Protein AF-A0A6G3WI70-F1 (afdb_monomer_lite)

Structure (mmCIF, N/CA/C/O backbone):
data_AF-A0A6G3WI70-F1
#
_entry.id   AF-A0A6G3WI70-F1
#
loop_
_atom_site.group_PDB
_atom_site.id
_atom_site.type_symbol
_atom_site.label_atom_id
_atom_site.label_alt_id
_atom_site.label_comp_id
_atom_site.label_asym_id
_atom_site.label_entity_id
_atom_site.label_seq_id
_atom_site.pdbx_PDB_ins_code
_atom_site.Cartn_x
_atom_site.Cartn_y
_atom_site.Cartn_z
_atom_site.occupancy
_atom_site.B_iso_or_equiv
_atom_site.auth_seq_id
_atom_site.auth_comp_id
_atom_site.auth_asym_id
_atom_site.auth_atom_id
_atom_site.pdbx_PDB_model_num
ATOM 1 N N . ALA A 1 1 ? -18.984 -10.627 25.747 1.00 85.00 1 ALA A N 1
ATOM 2 C CA . ALA A 1 1 ? -19.209 -9.410 24.939 1.00 85.00 1 ALA A CA 1
ATOM 3 C C . ALA A 1 1 ? -19.122 -9.787 23.462 1.00 85.00 1 ALA A C 1
ATOM 5 O O . ALA A 1 1 ? -18.549 -10.834 23.178 1.00 85.00 1 ALA A O 1
ATOM 6 N N . ALA A 1 2 ? -19.722 -9.010 22.555 1.00 95.12 2 ALA A N 1
ATOM 7 C CA . ALA A 1 2 ? -19.535 -9.210 21.113 1.00 95.12 2 ALA A CA 1
ATOM 8 C C . ALA A 1 2 ? -18.131 -8.742 20.692 1.00 95.12 2 ALA A C 1
ATOM 10 O O . ALA A 1 2 ? -17.606 -7.828 21.321 1.00 95.12 2 ALA A O 1
ATOM 11 N N . GLN A 1 3 ? -17.555 -9.365 19.659 1.00 97.75 3 GLN A N 1
ATOM 12 C CA . GLN A 1 3 ? -16.267 -8.957 19.089 1.00 97.75 3 GLN A CA 1
ATOM 13 C C . GLN A 1 3 ? -16.460 -7.933 17.966 1.00 97.75 3 GLN A C 1
ATOM 15 O O . GLN A 1 3 ? -17.408 -8.047 17.183 1.00 97.75 3 GLN A O 1
ATOM 20 N N . THR A 1 4 ? -15.546 -6.973 17.860 1.00 96.94 4 THR A N 1
ATOM 21 C CA . THR A 1 4 ? -15.495 -5.967 16.795 1.00 96.94 4 THR A CA 1
ATOM 22 C C . THR A 1 4 ? -14.224 -6.114 15.961 1.00 96.94 4 THR A C 1
ATOM 24 O O . THR A 1 4 ? -13.158 -6.505 16.440 1.00 96.94 4 THR A O 1
ATOM 27 N N . SER A 1 5 ? -14.346 -5.834 14.664 1.00 97.94 5 SER A N 1
ATOM 28 C CA . SER A 1 5 ? -13.269 -6.022 13.697 1.00 97.94 5 SER A CA 1
ATOM 29 C C . SER A 1 5 ? -13.390 -5.035 12.541 1.00 97.94 5 SER A C 1
ATOM 31 O O . SER A 1 5 ? -14.438 -4.432 12.309 1.00 97.94 5 SER A O 1
ATOM 33 N N . VAL A 1 6 ? -12.300 -4.931 11.794 1.00 98.31 6 VAL A N 1
ATOM 34 C CA . VAL A 1 6 ? -12.185 -4.278 10.496 1.00 98.31 6 VAL A CA 1
ATOM 35 C C . VAL A 1 6 ? -11.503 -5.253 9.545 1.00 98.31 6 VAL A C 1
ATOM 37 O O . VAL A 1 6 ? -10.603 -5.986 9.952 1.00 98.31 6 VAL A O 1
ATOM 40 N N . THR A 1 7 ? -11.939 -5.295 8.289 1.00 98.50 7 THR A N 1
ATOM 41 C CA . THR A 1 7 ? -11.342 -6.165 7.270 1.00 98.50 7 THR A CA 1
ATOM 42 C C . THR A 1 7 ? -10.687 -5.318 6.194 1.00 98.50 7 THR A C 1
ATOM 44 O O . THR A 1 7 ? -11.347 -4.462 5.610 1.00 98.50 7 THR A O 1
ATOM 47 N N . LEU A 1 8 ? -9.402 -5.560 5.937 1.00 98.62 8 LEU A N 1
ATOM 48 C CA . LEU A 1 8 ? -8.608 -4.815 4.960 1.00 98.62 8 LEU A CA 1
ATOM 49 C C . LEU A 1 8 ? -8.119 -5.747 3.847 1.00 98.62 8 LEU A C 1
ATOM 51 O O . LEU A 1 8 ? -7.695 -6.875 4.107 1.00 98.62 8 LEU A O 1
ATOM 55 N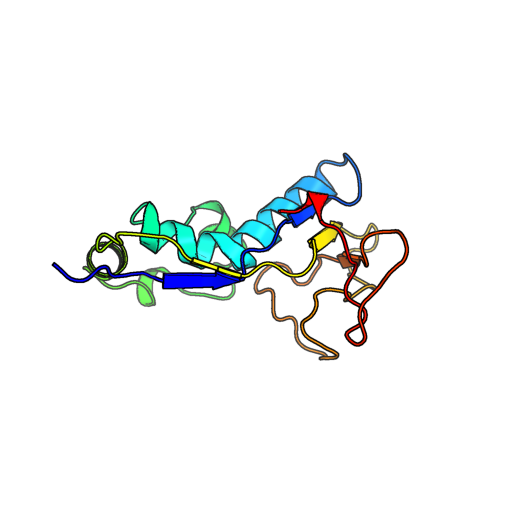 N . ASN A 1 9 ? -8.153 -5.268 2.606 1.00 97.25 9 ASN A N 1
ATOM 56 C CA . ASN A 1 9 ? -7.501 -5.904 1.463 1.00 97.25 9 ASN A CA 1
ATOM 57 C C . ASN A 1 9 ? -6.003 -5.583 1.469 1.00 97.25 9 ASN A C 1
ATOM 59 O O . ASN A 1 9 ? -5.547 -4.681 0.772 1.00 97.25 9 ASN A O 1
ATOM 63 N N . LEU A 1 10 ? -5.246 -6.296 2.305 1.00 97.69 10 LEU A N 1
ATOM 64 C CA . LEU A 1 10 ? -3.816 -6.051 2.460 1.00 97.69 10 LEU A CA 1
ATOM 65 C C . LEU A 1 10 ? -3.037 -6.572 1.249 1.00 97.69 10 LEU A C 1
ATOM 67 O O . LEU A 1 10 ? -3.134 -7.739 0.865 1.00 97.69 10 LEU A O 1
ATOM 71 N N . HIS A 1 11 ? -2.224 -5.691 0.678 1.00 96.94 11 HIS A N 1
ATOM 72 C CA . HIS A 1 11 ? -1.346 -5.982 -0.442 1.00 96.94 11 HIS A CA 1
ATOM 73 C C . HIS A 1 11 ? -0.063 -6.630 0.066 1.00 96.94 11 HIS A C 1
ATOM 75 O O . HIS A 1 11 ? 0.656 -6.056 0.885 1.00 96.94 11 HIS A O 1
ATOM 81 N N . GLN A 1 12 ? 0.271 -7.803 -0.468 1.00 96.38 12 GLN A N 1
ATOM 82 C CA . GLN A 1 12 ? 1.579 -8.410 -0.255 1.00 96.38 12 GLN A CA 1
ATOM 83 C C . GLN A 1 12 ? 2.547 -7.859 -1.309 1.00 96.38 12 GLN A C 1
ATOM 85 O O . GLN A 1 12 ? 2.688 -8.419 -2.397 1.00 96.38 12 GLN A O 1
ATOM 90 N N . VAL A 1 13 ? 3.144 -6.705 -1.003 1.00 97.38 13 VAL A N 1
ATOM 91 C CA . VAL A 1 13 ? 3.983 -5.943 -1.939 1.00 97.38 13 VAL A CA 1
ATOM 92 C C . VAL A 1 13 ? 5.398 -6.523 -1.989 1.00 97.38 13 VAL A C 1
ATOM 94 O O . VAL A 1 13 ? 6.033 -6.715 -0.951 1.00 97.38 13 VAL A O 1
ATOM 97 N N . ARG A 1 14 ? 5.909 -6.799 -3.193 1.00 96.31 14 ARG A N 1
ATOM 98 C CA . ARG A 1 14 ? 7.289 -7.247 -3.433 1.00 96.31 14 ARG A CA 1
ATOM 99 C C . ARG A 1 14 ? 7.954 -6.368 -4.498 1.00 96.31 14 ARG A C 1
ATOM 101 O O . ARG A 1 14 ? 7.315 -6.074 -5.513 1.00 96.31 14 ARG A O 1
ATOM 108 N N . PRO A 1 15 ? 9.227 -5.989 -4.315 1.00 96.94 15 PRO A N 1
ATOM 109 C CA . PRO A 1 15 ? 9.993 -5.368 -5.386 1.00 96.94 15 PRO A CA 1
ATOM 110 C C . PRO A 1 15 ? 10.263 -6.394 -6.499 1.00 96.94 15 PRO A C 1
ATOM 112 O O . PRO A 1 15 ? 10.417 -7.588 -6.227 1.00 96.94 15 PRO A O 1
ATOM 115 N N . LEU A 1 16 ? 10.312 -5.939 -7.752 1.00 95.00 16 LEU A N 1
ATOM 116 C CA . LEU A 1 16 ? 10.616 -6.787 -8.908 1.00 95.00 16 LEU A CA 1
ATOM 117 C C . LEU A 1 16 ? 12.062 -7.298 -8.859 1.00 95.00 16 LEU A C 1
ATOM 119 O O . LEU A 1 16 ? 12.327 -8.457 -9.174 1.00 95.00 16 LEU A O 1
ATOM 123 N N . THR A 1 17 ? 12.995 -6.435 -8.456 1.00 95.00 17 THR A N 1
ATOM 124 C CA . THR A 1 17 ? 14.422 -6.749 -8.322 1.00 95.00 17 THR A CA 1
ATOM 125 C C . THR A 1 17 ? 14.946 -6.405 -6.925 1.00 95.00 17 THR A C 1
ATOM 127 O O . THR A 1 17 ? 14.235 -5.861 -6.087 1.00 95.00 17 THR A O 1
ATOM 130 N N . GLY A 1 18 ? 16.221 -6.705 -6.659 1.00 95.56 18 GLY A N 1
ATOM 131 C CA . GLY A 1 18 ? 16.902 -6.308 -5.420 1.00 95.56 18 GLY A CA 1
ATOM 132 C C . GLY A 1 18 ? 17.439 -4.870 -5.409 1.00 95.56 18 GLY A C 1
ATOM 133 O O . GLY A 1 18 ? 18.270 -4.557 -4.561 1.00 95.56 18 GLY A O 1
ATOM 134 N N . SER A 1 19 ? 17.057 -4.022 -6.369 1.00 97.50 19 SER A N 1
ATOM 135 C CA . SER A 1 19 ? 17.551 -2.642 -6.447 1.00 97.50 19 SER A CA 1
ATOM 136 C C . SER A 1 19 ? 16.911 -1.733 -5.391 1.00 97.50 19 SER A C 1
ATOM 138 O O . SER A 1 19 ? 15.763 -1.928 -4.994 1.00 97.50 19 SER A O 1
ATOM 140 N N . GLU A 1 20 ? 17.632 -0.688 -4.972 1.00 97.81 20 GLU A N 1
ATOM 141 C CA . GLU A 1 20 ? 17.095 0.320 -4.043 1.00 97.81 20 GLU A CA 1
ATOM 142 C C . GLU A 1 20 ? 15.879 1.054 -4.627 1.00 97.81 20 GLU A C 1
ATOM 144 O O . GLU A 1 20 ? 14.947 1.389 -3.901 1.00 97.81 20 GLU A O 1
ATOM 149 N N . ALA A 1 21 ? 15.855 1.253 -5.948 1.00 96.50 21 ALA A N 1
ATOM 150 C CA . ALA A 1 21 ? 14.750 1.914 -6.633 1.00 96.50 21 ALA A CA 1
ATOM 151 C C . ALA A 1 21 ? 13.453 1.085 -6.586 1.00 96.50 21 ALA A C 1
ATOM 153 O O . ALA A 1 21 ? 12.373 1.641 -6.388 1.00 96.50 21 ALA A O 1
ATOM 154 N N . ASP A 1 22 ? 13.538 -0.241 -6.724 1.00 97.06 22 ASP A N 1
ATOM 155 C CA . ASP A 1 22 ? 12.366 -1.113 -6.584 1.00 97.06 22 ASP A CA 1
ATOM 156 C C . ASP A 1 22 ? 11.949 -1.271 -5.119 1.00 97.06 22 ASP A C 1
ATOM 158 O O . ASP A 1 22 ? 10.758 -1.386 -4.821 1.00 97.06 22 ASP A O 1
ATOM 162 N N . ALA A 1 23 ? 12.911 -1.237 -4.192 1.00 98.44 23 ALA A N 1
ATOM 163 C CA . ALA A 1 23 ? 12.621 -1.229 -2.764 1.00 98.44 23 ALA A CA 1
ATOM 164 C C . ALA A 1 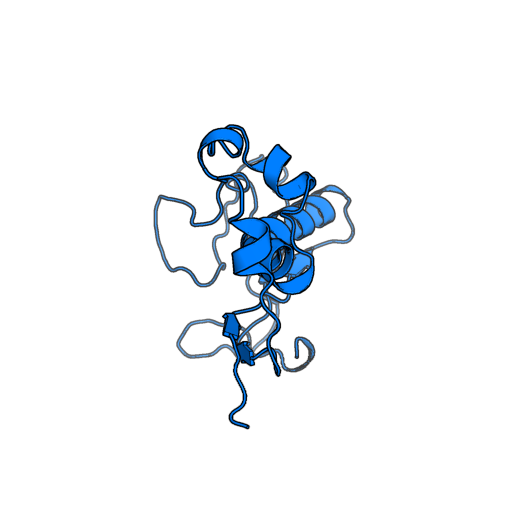23 ? 11.845 0.035 -2.345 1.00 98.44 23 ALA A C 1
ATOM 166 O O . ALA A 1 23 ? 10.884 -0.074 -1.580 1.00 98.44 23 ALA A O 1
ATOM 167 N N . ASP A 1 24 ? 12.195 1.214 -2.876 1.00 98.38 24 ASP A N 1
ATOM 168 C CA . ASP A 1 24 ? 11.426 2.443 -2.634 1.00 98.38 24 ASP A CA 1
ATOM 169 C C . ASP A 1 24 ? 10.023 2.373 -3.257 1.00 98.38 24 ASP A C 1
ATOM 171 O O . ASP A 1 24 ? 9.045 2.720 -2.594 1.00 98.38 24 ASP A O 1
ATOM 175 N N . ALA A 1 25 ? 9.889 1.832 -4.475 1.00 97.44 25 ALA A N 1
ATOM 176 C CA . ALA A 1 25 ? 8.580 1.587 -5.084 1.00 97.44 25 ALA A CA 1
ATOM 177 C C . ALA A 1 25 ? 7.698 0.693 -4.195 1.00 97.44 25 ALA A C 1
ATOM 179 O O . ALA A 1 25 ? 6.542 1.024 -3.925 1.00 97.44 25 ALA A O 1
ATOM 180 N N . ALA A 1 26 ? 8.251 -0.406 -3.672 1.00 98.25 26 ALA A N 1
ATOM 181 C CA . ALA A 1 26 ? 7.541 -1.287 -2.749 1.00 98.25 26 ALA A CA 1
ATOM 182 C C . ALA A 1 26 ? 7.133 -0.564 -1.457 1.00 98.25 26 ALA A C 1
ATOM 184 O O . ALA A 1 26 ? 5.986 -0.690 -1.022 1.00 98.25 26 ALA A O 1
ATOM 185 N N . ARG A 1 27 ? 8.030 0.243 -0.876 1.00 98.62 27 ARG A N 1
ATOM 186 C CA . ARG A 1 27 ? 7.748 1.050 0.322 1.00 98.62 27 ARG A CA 1
ATOM 187 C C . ARG A 1 27 ? 6.590 2.027 0.094 1.00 98.62 27 ARG A C 1
ATOM 189 O O . ARG A 1 27 ? 5.717 2.122 0.961 1.00 98.62 27 ARG A O 1
ATOM 196 N N . ARG A 1 28 ? 6.577 2.729 -1.045 1.00 98.44 28 ARG A N 1
ATOM 197 C CA . ARG A 1 28 ? 5.535 3.698 -1.437 1.00 98.44 28 ARG A CA 1
ATOM 198 C C . ARG A 1 28 ? 4.169 3.039 -1.619 1.00 98.44 28 ARG A C 1
ATOM 200 O O . ARG A 1 28 ? 3.178 3.507 -1.060 1.00 98.44 28 ARG A O 1
ATOM 207 N N . ILE A 1 29 ? 4.121 1.920 -2.343 1.00 98.25 29 ILE A N 1
ATOM 208 C CA . ILE A 1 29 ? 2.867 1.187 -2.570 1.00 98.25 29 ILE A CA 1
ATOM 209 C C . ILE A 1 29 ? 2.348 0.555 -1.280 1.00 98.25 29 ILE A C 1
ATOM 211 O O . ILE A 1 29 ? 1.151 0.620 -1.016 1.00 98.25 29 ILE A O 1
ATOM 215 N N . ASP A 1 30 ? 3.220 0.034 -0.418 1.00 98.75 30 ASP A N 1
ATOM 216 C CA . ASP A 1 30 ? 2.813 -0.415 0.916 1.00 98.75 30 ASP A CA 1
ATOM 217 C C . ASP A 1 30 ? 2.296 0.750 1.788 1.00 98.75 30 ASP A C 1
ATOM 219 O O . ASP A 1 30 ? 1.317 0.594 2.524 1.00 98.75 30 ASP A O 1
ATOM 223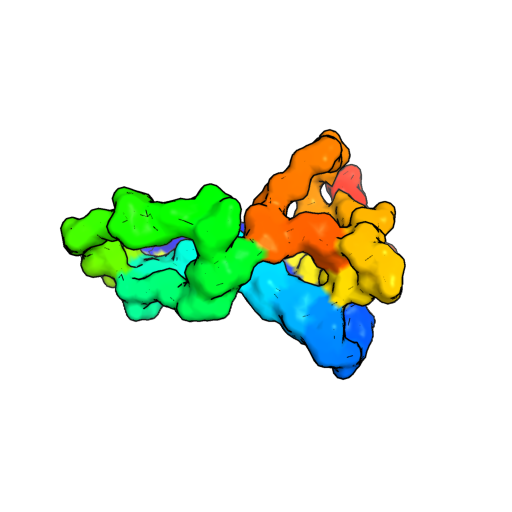 N N . ALA A 1 31 ? 2.892 1.944 1.670 1.00 98.69 31 ALA A N 1
ATOM 224 C CA . ALA A 1 31 ? 2.440 3.136 2.386 1.00 98.69 31 ALA A CA 1
ATOM 225 C C . ALA A 1 31 ? 0.981 3.478 2.049 1.00 98.69 31 ALA A C 1
ATOM 227 O O . ALA A 1 31 ? 0.145 3.576 2.948 1.00 98.69 31 ALA A O 1
ATOM 228 N N . VAL A 1 32 ? 0.680 3.628 0.758 1.00 97.69 32 VAL A N 1
ATOM 229 C CA . VAL A 1 32 ? -0.635 4.066 0.260 1.00 97.69 32 VAL A CA 1
ATOM 230 C C . VAL A 1 32 ? -1.652 2.921 0.224 1.00 97.69 32 VAL A C 1
ATOM 232 O O . VAL A 1 32 ? -2.835 3.151 0.444 1.00 97.69 32 VAL A O 1
ATOM 235 N N . GLY A 1 33 ? -1.217 1.684 -0.020 1.00 97.50 33 GLY A N 1
ATOM 236 C CA . GLY A 1 33 ? -2.098 0.520 -0.140 1.00 97.50 33 GLY A CA 1
ATOM 237 C C . GLY A 1 33 ? -2.455 -0.147 1.187 1.00 97.50 33 GLY A C 1
ATOM 238 O O . GLY A 1 33 ? -3.524 -0.745 1.292 1.00 97.50 33 GLY A O 1
ATOM 239 N N . ASN A 1 34 ? -1.586 -0.047 2.200 1.00 98.62 34 ASN A N 1
ATOM 240 C CA . ASN A 1 34 ? -1.756 -0.750 3.476 1.00 98.62 34 ASN A CA 1
ATOM 241 C C . ASN A 1 34 ? -1.639 0.187 4.682 1.00 98.62 34 ASN A C 1
ATOM 243 O O . ASN A 1 34 ? -2.528 0.236 5.540 1.00 98.62 34 ASN A O 1
ATOM 247 N N . ARG A 1 35 ? -0.514 0.905 4.798 1.00 98.75 35 ARG A N 1
ATOM 248 C CA . ARG A 1 35 ? -0.160 1.628 6.031 1.00 98.75 35 ARG A CA 1
ATOM 249 C C . ARG A 1 35 ? -0.932 2.922 6.238 1.00 98.75 35 ARG A C 1
ATOM 251 O O . ARG A 1 35 ? -1.032 3.361 7.383 1.00 98.75 35 ARG A O 1
ATOM 258 N N . VAL A 1 36 ? -1.543 3.474 5.194 1.00 98.56 36 VAL A N 1
ATOM 259 C CA . VAL A 1 36 ? -2.527 4.557 5.321 1.00 98.56 36 VAL A CA 1
ATOM 260 C C . VAL A 1 36 ? -3.709 4.139 6.204 1.00 98.56 36 VAL A C 1
ATOM 262 O O . VAL A 1 36 ? -4.240 4.966 6.932 1.00 98.56 36 VAL A O 1
ATOM 265 N N . PHE A 1 37 ? -4.067 2.850 6.223 1.00 98.75 37 PHE A N 1
ATOM 266 C CA . PHE A 1 37 ? -5.107 2.311 7.102 1.00 98.75 37 PHE A CA 1
ATOM 267 C C . PHE A 1 37 ? -4.514 1.797 8.416 1.00 98.75 37 PHE A C 1
ATOM 269 O O . PHE A 1 37 ? -4.891 2.231 9.503 1.00 98.75 37 PHE A O 1
ATOM 276 N N . THR A 1 38 ? -3.539 0.887 8.340 1.00 98.69 38 THR A N 1
ATOM 277 C CA . THR A 1 38 ? -3.028 0.206 9.542 1.00 98.69 38 THR A CA 1
ATOM 278 C C . THR A 1 38 ? -2.237 1.123 10.473 1.00 98.69 38 THR A C 1
ATOM 280 O O . THR A 1 38 ? -2.221 0.886 11.678 1.00 98.69 38 THR A O 1
ATOM 283 N N . GLY A 1 39 ? -1.611 2.183 9.953 1.00 98.75 39 GLY A N 1
ATOM 284 C CA . GLY A 1 39 ? -0.923 3.199 10.748 1.00 98.75 39 GLY A CA 1
ATOM 285 C C . GLY A 1 39 ? -1.846 3.851 11.780 1.00 98.75 39 GLY A C 1
ATOM 286 O O . GLY A 1 39 ? -1.656 3.629 12.979 1.00 98.75 39 GLY A O 1
ATOM 287 N N . PRO A 1 40 ? -2.867 4.618 11.362 1.00 98.62 40 PRO A N 1
ATOM 288 C CA . PRO A 1 40 ? -3.769 5.265 12.307 1.00 98.62 40 PRO A CA 1
ATOM 289 C C . PRO A 1 40 ? -4.564 4.253 13.144 1.00 98.62 40 PRO A C 1
ATOM 291 O O . PRO A 1 40 ? -4.716 4.461 14.342 1.00 98.62 40 PRO A O 1
ATOM 294 N N . MET A 1 41 ? -4.999 3.128 12.567 1.00 98.62 41 MET A N 1
ATOM 295 C CA . MET A 1 41 ? -5.844 2.158 13.280 1.00 98.62 41 MET A CA 1
ATOM 296 C C . MET A 1 41 ? -5.098 1.357 14.352 1.00 98.62 41 MET A C 1
ATOM 298 O O . MET A 1 41 ? -5.650 1.096 15.414 1.00 98.62 41 MET A O 1
ATOM 302 N N . LEU A 1 42 ? -3.857 0.935 14.084 1.00 98.00 42 LEU A N 1
ATOM 303 C CA . LEU A 1 42 ? -3.124 0.016 14.969 1.00 98.00 42 LEU A CA 1
ATOM 304 C C . LEU A 1 42 ? -1.984 0.696 15.733 1.00 98.00 42 LEU A C 1
ATOM 306 O O . LEU A 1 42 ? -1.483 0.140 16.708 1.00 98.00 42 LEU A O 1
ATOM 310 N N . LYS A 1 43 ? -1.540 1.874 15.280 1.00 97.88 43 LYS A N 1
ATOM 311 C CA . LYS A 1 43 ? -0.431 2.632 15.884 1.00 97.88 43 LYS A CA 1
ATOM 312 C C . LYS A 1 43 ? -0.824 4.051 16.296 1.00 97.88 43 LYS A C 1
ATOM 314 O O . LYS A 1 43 ? -0.003 4.738 16.895 1.00 97.88 43 LYS A O 1
ATOM 319 N N . GLY A 1 44 ? -2.038 4.503 15.972 1.00 98.25 44 GLY A N 1
ATOM 320 C CA . GLY A 1 44 ? -2.515 5.847 16.307 1.00 98.25 44 GLY A CA 1
ATOM 321 C C . GLY A 1 44 ? -1.824 6.979 15.548 1.00 98.25 44 GLY A C 1
ATOM 322 O O . GLY A 1 44 ? -1.898 8.123 15.983 1.00 98.25 44 GLY A O 1
ATOM 323 N N . ALA A 1 45 ? -1.137 6.691 14.437 1.00 98.31 45 ALA A N 1
ATOM 324 C CA . ALA A 1 45 ? -0.472 7.711 13.629 1.00 98.31 45 ALA A CA 1
ATOM 325 C C . ALA A 1 45 ? -0.293 7.283 12.168 1.00 98.31 45 ALA A C 1
ATOM 327 O O . ALA A 1 45 ? -0.020 6.117 11.876 1.00 98.31 45 ALA A O 1
ATOM 328 N N . TYR A 1 46 ? -0.367 8.248 11.249 1.00 98.62 46 TYR A N 1
ATOM 329 C CA . TYR A 1 46 ? 0.064 8.031 9.870 1.00 98.62 46 TYR A CA 1
ATOM 330 C C . TYR A 1 46 ? 1.595 7.886 9.787 1.00 98.62 46 TYR A C 1
ATOM 332 O O . TYR A 1 46 ? 2.320 8.587 10.504 1.00 98.62 46 TYR A O 1
ATOM 340 N N . PRO A 1 47 ? 2.116 7.003 8.916 1.00 98.56 47 PRO A N 1
ATOM 341 C CA . PRO A 1 47 ? 3.550 6.911 8.669 1.00 98.56 47 PRO A CA 1
ATOM 342 C C . PRO A 1 47 ? 4.128 8.218 8.115 1.00 98.56 47 PRO A C 1
ATOM 344 O O . PRO A 1 47 ? 3.556 8.810 7.208 1.00 98.56 47 PRO A O 1
ATOM 347 N N . GLN A 1 48 ? 5.287 8.649 8.615 1.00 98.44 48 GLN A N 1
ATOM 348 C CA . GLN A 1 48 ? 5.910 9.908 8.178 1.00 98.44 48 GLN A CA 1
ATOM 349 C C . GLN A 1 48 ? 6.317 9.891 6.702 1.00 98.44 48 GLN A C 1
ATOM 351 O O . GLN A 1 48 ? 6.199 10.898 6.013 1.00 98.44 48 GLN A O 1
ATOM 356 N N . ASP A 1 49 ? 6.753 8.736 6.206 1.00 98.50 49 ASP A N 1
ATOM 357 C CA . ASP A 1 49 ? 7.123 8.559 4.806 1.00 98.50 49 ASP A CA 1
ATOM 358 C C . ASP A 1 49 ? 5.906 8.667 3.873 1.00 98.50 49 ASP A C 1
ATOM 360 O O . ASP A 1 49 ? 6.003 9.288 2.822 1.00 98.50 49 ASP A O 1
ATOM 364 N N . LEU A 1 50 ? 4.736 8.171 4.297 1.00 98.56 50 LEU A N 1
ATOM 365 C CA . LEU A 1 50 ? 3.471 8.385 3.585 1.00 98.56 50 LEU A CA 1
ATOM 366 C C . LEU A 1 50 ? 3.118 9.875 3.488 1.00 98.56 50 LEU A C 1
ATOM 368 O O . LEU A 1 50 ? 2.723 10.337 2.417 1.00 98.56 50 LEU A O 1
ATOM 372 N N . LEU A 1 51 ? 3.235 10.612 4.600 1.00 98.12 51 LEU A N 1
ATOM 373 C CA . LEU A 1 51 ? 2.924 12.044 4.633 1.00 98.12 51 LEU A CA 1
ATOM 374 C C . LEU A 1 51 ? 3.823 12.807 3.656 1.00 98.12 51 LEU A C 1
ATOM 376 O O . LEU A 1 51 ? 3.311 13.531 2.807 1.00 98.12 51 LEU A O 1
ATOM 380 N N . ALA A 1 52 ? 5.137 12.571 3.721 1.00 98.06 52 ALA A N 1
ATOM 381 C CA . ALA A 1 52 ? 6.114 13.199 2.834 1.00 98.06 52 ALA A CA 1
ATOM 382 C C . ALA A 1 52 ? 5.869 12.851 1.355 1.00 98.06 52 ALA A C 1
ATOM 384 O O . ALA A 1 52 ? 5.885 13.727 0.495 1.00 98.06 52 ALA A O 1
ATOM 385 N N . ASP A 1 53 ? 5.571 11.588 1.043 1.00 98.12 53 ASP A N 1
ATOM 386 C CA . ASP A 1 53 ? 5.354 11.147 -0.340 1.00 98.12 53 ASP A CA 1
ATOM 387 C C . ASP A 1 53 ? 4.075 11.724 -0.976 1.00 98.12 53 ASP A C 1
ATOM 389 O O . ASP A 1 53 ? 3.942 11.744 -2.203 1.00 98.12 53 ASP A O 1
ATOM 393 N N . THR A 1 54 ? 3.134 12.205 -0.159 1.00 97.88 54 THR A N 1
ATOM 394 C CA . THR A 1 54 ? 1.813 12.678 -0.605 1.00 97.88 54 THR A CA 1
ATOM 395 C C . THR A 1 54 ? 1.534 14.149 -0.290 1.00 97.88 54 THR A C 1
ATOM 397 O O . THR A 1 54 ? 0.479 14.652 -0.678 1.00 97.88 54 THR A O 1
ATOM 400 N N . GLU A 1 55 ? 2.468 14.875 0.333 1.00 96.88 55 GLU A N 1
ATOM 401 C CA . GLU A 1 55 ? 2.275 16.269 0.772 1.00 96.88 55 GLU A CA 1
ATOM 402 C C . GLU A 1 55 ? 1.928 17.228 -0.377 1.00 96.88 55 GLU A C 1
ATOM 404 O O . GLU A 1 55 ? 1.184 18.189 -0.196 1.00 96.88 55 GLU A O 1
ATOM 409 N N . ARG A 1 56 ? 2.397 16.930 -1.598 1.00 96.25 56 ARG A N 1
ATOM 410 C CA . ARG A 1 56 ? 2.071 17.713 -2.804 1.00 96.25 56 ARG A CA 1
ATOM 411 C C . ARG A 1 56 ? 0.617 17.551 -3.272 1.00 96.25 56 ARG A C 1
ATOM 413 O O . ARG A 1 56 ? 0.196 18.259 -4.183 1.00 96.25 56 ARG A O 1
ATOM 420 N N . ILE A 1 57 ? -0.104 16.565 -2.736 1.00 95.50 57 ILE A N 1
ATOM 421 C CA . ILE A 1 57 ? -1.468 16.176 -3.135 1.00 95.50 57 ILE A CA 1
ATOM 422 C C . ILE A 1 57 ? -2.452 16.422 -1.987 1.00 95.50 57 ILE A C 1
ATOM 424 O O . ILE A 1 57 ? -3.590 16.821 -2.227 1.00 95.50 57 ILE A O 1
ATOM 428 N N . VAL A 1 58 ? -2.020 16.179 -0.748 1.00 95.44 58 VAL A N 1
ATOM 429 C CA . VAL A 1 58 ? -2.870 16.201 0.443 1.00 95.44 58 VAL A CA 1
ATOM 430 C C . VAL A 1 58 ? -2.322 17.197 1.457 1.00 95.44 58 VAL A C 1
ATOM 432 O O . VAL A 1 58 ? -1.197 17.062 1.935 1.00 95.44 58 VAL A O 1
ATOM 435 N N . ASN A 1 59 ? -3.156 18.158 1.861 1.00 96.69 59 ASN A N 1
ATOM 436 C CA . ASN A 1 59 ? -2.867 18.991 3.022 1.00 96.69 59 ASN A CA 1
ATOM 437 C C . ASN A 1 59 ? -3.235 18.236 4.309 1.00 96.69 59 ASN A C 1
ATOM 439 O O . ASN A 1 59 ? -4.343 18.357 4.833 1.00 96.69 59 ASN A O 1
ATOM 443 N N . TRP A 1 60 ? -2.302 17.426 4.807 1.00 97.06 60 TRP A N 1
ATOM 444 C CA . TRP A 1 60 ? -2.526 16.571 5.975 1.00 97.06 60 TRP A CA 1
ATOM 445 C C . TRP A 1 60 ? -2.846 17.343 7.259 1.00 97.06 60 TRP A C 1
ATOM 447 O O . TRP A 1 60 ? -3.625 16.850 8.072 1.00 97.06 60 TRP A O 1
ATOM 457 N N . GLY A 1 61 ? -2.290 18.547 7.426 1.00 95.69 61 GLY A N 1
ATOM 458 C CA . GLY A 1 61 ? -2.530 19.385 8.605 1.00 95.69 61 GLY A CA 1
ATOM 459 C C . GLY A 1 61 ? -3.947 19.959 8.672 1.00 95.69 61 GLY A C 1
ATOM 460 O O . GLY A 1 61 ? -4.449 20.217 9.759 1.00 95.69 61 GLY A O 1
ATOM 461 N N . GLU A 1 62 ? -4.608 20.130 7.525 1.00 96.56 62 GLU A N 1
ATOM 462 C CA . GLU A 1 62 ? -6.026 20.510 7.465 1.00 96.56 62 GLU A CA 1
ATOM 463 C C . GLU A 1 62 ? -6.958 19.293 7.461 1.00 96.56 62 GLU A C 1
ATOM 465 O O . GLU A 1 62 ? -8.094 19.374 7.937 1.00 96.56 62 GLU A O 1
ATOM 470 N N . LEU A 1 63 ? -6.489 18.168 6.909 1.00 96.81 63 LEU A N 1
ATOM 471 C CA . LEU A 1 63 ? -7.266 16.937 6.815 1.00 96.81 63 LEU A CA 1
ATOM 472 C C . LEU A 1 63 ? -7.446 16.263 8.181 1.00 96.81 63 LEU A C 1
ATOM 474 O O . LEU A 1 63 ? -8.548 15.811 8.485 1.00 96.81 63 LEU A O 1
ATOM 478 N N . ILE A 1 64 ? -6.377 16.175 8.977 1.00 97.50 64 ILE A N 1
ATOM 479 C CA . ILE A 1 64 ? -6.377 15.486 10.272 1.00 97.50 64 ILE A CA 1
ATOM 480 C C . ILE A 1 64 ? -6.741 16.488 11.364 1.00 97.50 64 ILE A C 1
ATOM 482 O O . ILE A 1 64 ? -5.992 17.429 11.622 1.00 97.50 64 ILE A O 1
ATOM 486 N N . ARG A 1 65 ? -7.870 16.266 12.037 1.00 98.12 65 ARG A N 1
ATOM 487 C CA . ARG A 1 65 ? -8.331 17.128 13.128 1.00 98.12 65 ARG A CA 1
ATOM 488 C C . ARG A 1 65 ? -7.915 16.574 14.483 1.00 98.12 65 ARG A C 1
ATOM 490 O O . ARG A 1 65 ? -7.677 15.374 14.653 1.00 98.12 65 ARG A O 1
ATOM 497 N N . ASP A 1 66 ? -7.885 17.460 15.471 1.00 98.06 66 ASP A N 1
ATOM 498 C CA . ASP A 1 66 ? -7.640 17.085 16.859 1.00 98.06 66 ASP A CA 1
ATOM 499 C C . ASP A 1 66 ? -8.640 16.010 17.313 1.00 98.06 66 ASP A C 1
ATOM 501 O O . ASP A 1 66 ? -9.855 16.186 17.237 1.00 98.06 66 ASP A O 1
ATOM 505 N N . GLY A 1 67 ? -8.110 14.885 17.797 1.00 98.12 67 GLY A N 1
ATOM 506 C CA . GLY A 1 67 ? -8.896 13.743 18.274 1.00 98.12 67 GLY A CA 1
ATOM 507 C C . GLY A 1 67 ? -9.169 12.647 17.237 1.00 98.12 67 GLY A C 1
ATOM 508 O O . GLY A 1 67 ? -9.465 11.526 17.652 1.00 98.12 67 GLY A O 1
ATOM 509 N N . ASP A 1 68 ? -8.989 12.896 15.934 1.00 98.69 68 ASP A N 1
ATOM 510 C CA . ASP A 1 68 ? -9.282 11.901 14.886 1.00 98.69 68 ASP A CA 1
ATOM 511 C C . ASP A 1 68 ? -8.449 10.627 15.064 1.00 98.69 68 ASP A C 1
ATOM 513 O O . ASP A 1 68 ? -8.988 9.524 15.120 1.00 98.69 68 ASP A O 1
ATOM 517 N N . LEU A 1 69 ? -7.129 10.766 15.217 1.00 98.62 69 LEU A N 1
ATOM 518 C CA . LEU A 1 69 ? -6.229 9.618 15.369 1.00 98.62 69 LEU A CA 1
ATOM 519 C C . LEU A 1 69 ? -6.514 8.809 16.641 1.00 98.62 69 LEU A C 1
ATOM 521 O O . LEU A 1 69 ? -6.390 7.587 16.624 1.00 98.62 69 LEU A O 1
ATOM 525 N N . ALA A 1 70 ? -6.945 9.466 17.722 1.00 98.38 70 ALA A N 1
ATOM 526 C CA . ALA A 1 70 ? -7.332 8.784 18.955 1.00 98.38 70 ALA A CA 1
ATOM 527 C C . ALA A 1 70 ? -8.639 7.994 18.781 1.00 98.38 70 ALA A C 1
ATOM 529 O O . ALA A 1 70 ? -8.754 6.883 19.294 1.00 98.38 70 ALA A O 1
ATOM 530 N N . ALA A 1 71 ? -9.605 8.543 18.038 1.00 98.50 71 ALA A N 1
ATOM 531 C CA . ALA A 1 71 ? -10.853 7.857 17.720 1.00 98.50 71 ALA A CA 1
ATOM 532 C C . ALA A 1 71 ? -10.636 6.680 16.752 1.00 98.50 71 ALA A C 1
ATOM 534 O O . ALA A 1 71 ? -11.210 5.610 16.951 1.00 98.50 71 ALA A O 1
ATOM 535 N N . ILE A 1 72 ? -9.790 6.854 15.731 1.00 98.50 72 ILE A N 1
ATOM 536 C CA . ILE A 1 72 ? -9.462 5.808 14.748 1.00 98.50 72 ILE A CA 1
ATOM 537 C C . ILE A 1 72 ? -8.707 4.643 15.404 1.00 98.50 72 ILE A C 1
ATOM 539 O O . ILE A 1 72 ? -8.938 3.492 15.041 1.00 98.50 72 ILE A O 1
ATOM 543 N N . ALA A 1 73 ? -7.852 4.920 16.393 1.00 98.38 73 ALA A N 1
ATOM 544 C CA . ALA A 1 73 ? -7.090 3.914 17.134 1.00 98.38 73 ALA A CA 1
ATOM 545 C C . ALA A 1 73 ? -7.906 3.155 18.201 1.00 98.38 73 ALA A C 1
ATOM 547 O O . ALA A 1 73 ? -7.329 2.536 19.100 1.00 98.38 73 ALA A O 1
ATOM 548 N N . ALA A 1 74 ? -9.242 3.216 18.146 1.00 98.06 74 ALA A N 1
ATOM 549 C CA . ALA A 1 74 ? -10.091 2.436 19.035 1.00 98.06 74 ALA A CA 1
ATOM 550 C C . ALA A 1 74 ? -9.753 0.929 18.925 1.00 98.06 74 ALA A C 1
ATOM 552 O O . ALA A 1 74 ? -9.599 0.421 17.811 1.00 98.06 74 ALA A O 1
ATOM 553 N N . PRO A 1 75 ? -9.648 0.190 20.048 1.00 97.19 75 PRO A N 1
ATOM 554 C CA . PRO A 1 75 ? -9.266 -1.219 20.016 1.00 97.19 75 PRO A CA 1
ATOM 555 C C . PRO A 1 75 ? -10.225 -2.084 19.190 1.00 97.19 75 PRO A C 1
ATOM 557 O O . PRO A 1 75 ? -11.445 -1.975 19.322 1.00 97.19 75 PRO A O 1
ATOM 560 N N . ILE A 1 76 ? -9.655 -2.989 18.392 1.00 97.88 76 ILE A N 1
ATOM 561 C CA . ILE A 1 76 ? -10.365 -4.070 17.698 1.00 97.88 76 ILE A CA 1
ATOM 562 C C . ILE A 1 76 ? -9.961 -5.417 18.303 1.00 97.88 76 ILE A C 1
ATOM 564 O O . ILE A 1 76 ? -8.813 -5.590 18.716 1.00 97.88 76 ILE A O 1
ATOM 568 N N . ASP A 1 77 ? -10.878 -6.382 18.331 1.00 98.25 77 ASP A N 1
ATOM 569 C CA . ASP A 1 77 ? -10.594 -7.722 18.862 1.00 98.25 77 ASP A CA 1
ATOM 570 C C . ASP A 1 77 ? -9.811 -8.583 17.862 1.00 98.25 77 ASP A C 1
ATOM 572 O O . ASP A 1 77 ? -9.005 -9.431 18.247 1.00 98.25 77 ASP A O 1
ATOM 576 N N . VAL A 1 78 ? -10.077 -8.385 16.568 1.00 97.75 78 VAL A N 1
ATOM 577 C CA . VAL A 1 78 ? -9.501 -9.152 15.456 1.00 97.75 78 VAL A CA 1
ATOM 578 C C . VAL A 1 78 ? -9.303 -8.235 14.253 1.00 97.75 78 VAL A C 1
ATOM 580 O O . VAL A 1 78 ? -10.158 -7.400 13.955 1.00 97.75 78 VAL A O 1
ATOM 583 N N . LEU A 1 79 ? -8.216 -8.434 13.507 1.00 98.31 79 LEU A N 1
ATOM 584 C CA . LEU A 1 79 ? -8.024 -7.852 12.179 1.00 98.31 79 LEU A CA 1
ATOM 585 C C . LEU A 1 79 ? -8.421 -8.874 11.105 1.00 98.31 79 LEU A C 1
ATOM 587 O O . LEU A 1 79 ? -7.820 -9.942 11.012 1.00 98.31 79 LEU A O 1
ATOM 591 N N . GLY A 1 80 ? -9.419 -8.542 10.290 1.00 98.44 80 GLY A N 1
ATOM 592 C CA . GLY A 1 80 ? -9.767 -9.316 9.103 1.00 98.44 80 GLY A CA 1
ATOM 593 C C . GLY A 1 80 ? -8.809 -9.016 7.950 1.00 98.44 80 GLY A C 1
ATOM 594 O O . GLY A 1 80 ? -8.487 -7.856 7.683 1.00 98.44 80 GLY A O 1
ATOM 595 N N . VAL A 1 81 ? -8.379 -10.057 7.240 1.00 98.31 81 VAL A N 1
ATOM 596 C CA . VAL A 1 81 ? -7.472 -9.942 6.092 1.00 98.31 81 VAL A CA 1
ATOM 597 C C . VAL A 1 81 ? -8.149 -10.513 4.854 1.00 98.31 81 VAL A C 1
ATOM 599 O O . VAL A 1 81 ? -8.484 -11.695 4.812 1.00 98.31 81 VAL A O 1
ATOM 602 N N . ASN A 1 82 ? -8.309 -9.669 3.837 1.00 97.94 82 ASN A N 1
ATOM 603 C CA . ASN A 1 82 ? -8.678 -10.086 2.492 1.00 97.94 82 ASN A CA 1
ATOM 604 C C . ASN A 1 82 ? -7.407 -10.166 1.641 1.00 97.94 82 ASN A C 1
ATOM 606 O O . ASN A 1 82 ? -6.719 -9.162 1.464 1.00 97.94 82 ASN A O 1
ATOM 610 N N . TYR A 1 83 ? -7.114 -11.342 1.092 1.00 96.00 83 TYR A N 1
ATOM 611 C CA . TYR A 1 83 ? -5.965 -11.572 0.219 1.00 96.00 83 TYR A CA 1
ATOM 612 C C . TYR A 1 83 ? -6.384 -12.379 -1.011 1.00 96.00 83 TYR A C 1
ATOM 614 O O . TYR A 1 83 ? -7.175 -13.315 -0.900 1.00 96.00 83 TYR A O 1
ATOM 622 N N . TYR A 1 84 ? -5.836 -12.022 -2.176 1.00 92.56 84 TYR A N 1
ATOM 623 C CA . TYR A 1 84 ? -6.148 -12.681 -3.451 1.00 92.56 84 TYR A CA 1
ATOM 624 C C . TYR A 1 84 ? -4.909 -12.951 -4.311 1.00 92.56 84 TYR A C 1
ATOM 626 O O . TYR A 1 84 ? -4.790 -14.027 -4.889 1.00 92.56 84 TYR A O 1
ATOM 634 N N . THR A 1 85 ? -4.003 -11.978 -4.425 1.00 92.88 85 THR A N 1
ATOM 635 C CA . THR A 1 85 ? -2.814 -12.032 -5.288 1.00 92.88 85 THR A CA 1
ATOM 636 C C . THR A 1 85 ? -1.713 -11.148 -4.701 1.00 92.88 85 THR A C 1
ATOM 638 O O . THR A 1 85 ? -2.028 -10.152 -4.044 1.00 92.88 85 THR A O 1
ATOM 641 N N . PRO A 1 86 ? -0.425 -11.466 -4.918 1.00 93.56 86 PRO A N 1
ATOM 642 C CA . PRO A 1 86 ? 0.666 -10.566 -4.567 1.00 93.56 86 PRO A CA 1
ATOM 643 C C . PRO A 1 86 ? 0.692 -9.343 -5.491 1.00 93.56 86 PRO A C 1
ATOM 645 O O . PRO A 1 86 ? 0.119 -9.355 -6.585 1.00 93.56 86 PRO A O 1
ATOM 648 N N . THR A 1 87 ? 1.420 -8.316 -5.062 1.00 95.31 87 THR A N 1
ATOM 649 C CA . THR A 1 87 ? 1.625 -7.065 -5.801 1.00 95.31 87 THR A CA 1
ATOM 650 C C . THR A 1 87 ? 3.113 -6.920 -6.105 1.00 95.31 87 THR A C 1
ATOM 652 O O . THR A 1 87 ? 3.912 -6.790 -5.182 1.00 95.31 87 THR A O 1
ATOM 655 N N . ILE A 1 88 ? 3.502 -6.975 -7.382 1.00 95.38 88 ILE A N 1
ATOM 656 C CA . ILE A 1 88 ? 4.907 -6.859 -7.802 1.00 95.38 88 ILE A CA 1
ATOM 657 C C . ILE A 1 88 ? 5.130 -5.488 -8.425 1.00 95.38 88 ILE A C 1
ATOM 659 O O . ILE A 1 88 ? 4.410 -5.118 -9.353 1.00 95.38 88 ILE A O 1
ATOM 663 N N . VAL A 1 89 ? 6.122 -4.748 -7.932 1.00 96.25 89 VAL A N 1
ATOM 664 C CA . VAL A 1 89 ? 6.340 -3.351 -8.329 1.00 96.25 89 VAL A CA 1
ATOM 665 C C . VAL A 1 89 ? 7.793 -3.037 -8.646 1.00 96.25 89 VAL A C 1
ATOM 667 O O . VAL A 1 89 ? 8.704 -3.682 -8.131 1.00 96.25 89 VAL A O 1
ATOM 670 N N . SER A 1 90 ? 8.016 -2.034 -9.491 1.00 95.69 90 SER A N 1
ATOM 671 C CA . SER A 1 90 ? 9.356 -1.539 -9.812 1.00 95.69 90 SER A CA 1
ATOM 672 C C . SER A 1 90 ? 9.361 -0.038 -10.084 1.00 95.69 90 SER A C 1
ATOM 674 O O . SER A 1 90 ? 8.319 0.551 -10.386 1.00 95.69 90 SER A O 1
ATOM 676 N N . THR A 1 91 ? 10.551 0.558 -10.076 1.00 94.62 91 THR A N 1
ATOM 677 C CA . THR A 1 91 ? 10.780 1.904 -10.616 1.00 94.62 91 THR A CA 1
ATOM 678 C C . THR A 1 91 ? 11.342 1.790 -12.041 1.00 94.62 91 THR A C 1
ATOM 680 O O . THR A 1 91 ? 12.444 1.274 -12.227 1.00 94.62 91 THR A O 1
ATOM 683 N N . PRO A 1 92 ? 10.617 2.239 -13.080 1.00 86.06 92 PRO A N 1
ATOM 684 C CA . PRO A 1 92 ? 11.090 2.204 -14.465 1.00 86.06 92 PRO A CA 1
ATOM 685 C C . PRO A 1 92 ? 12.316 3.092 -14.688 1.00 86.06 92 PRO A C 1
ATOM 687 O O . PRO A 1 92 ? 12.350 4.235 -14.237 1.00 86.06 92 PRO A O 1
ATOM 690 N N . ALA A 1 93 ? 13.281 2.622 -15.484 1.00 74.56 93 ALA A N 1
ATOM 691 C CA . ALA A 1 93 ? 14.480 3.396 -15.826 1.00 74.56 93 ALA A CA 1
ATOM 692 C C . ALA A 1 93 ? 14.178 4.691 -16.613 1.00 74.56 93 ALA A C 1
ATOM 694 O O . ALA A 1 93 ? 14.947 5.645 -16.549 1.00 74.56 93 ALA A O 1
ATOM 695 N N . SER A 1 94 ? 13.064 4.733 -17.351 1.00 69.50 94 SER A N 1
ATOM 696 C CA . SER A 1 94 ? 12.589 5.902 -18.106 1.00 69.50 94 SER A CA 1
ATOM 697 C C . SER A 1 94 ? 11.712 6.863 -17.287 1.00 69.50 94 SER A C 1
ATOM 699 O O . SER A 1 94 ? 11.362 7.928 -17.790 1.00 69.50 94 SER A O 1
ATOM 701 N N . GLY A 1 95 ? 11.347 6.512 -16.046 1.00 57.09 95 GLY A N 1
ATOM 702 C CA . GLY A 1 95 ? 10.492 7.327 -15.173 1.00 57.09 95 GLY A CA 1
ATOM 703 C C . GLY A 1 95 ? 8.978 7.216 -15.414 1.00 57.09 95 GLY A C 1
ATOM 704 O O . GLY A 1 95 ? 8.214 7.806 -14.652 1.00 57.09 95 GLY A O 1
ATOM 705 N N . THR A 1 96 ? 8.520 6.455 -16.418 1.00 55.84 96 THR A N 1
ATOM 706 C CA . THR A 1 96 ? 7.091 6.166 -16.651 1.00 55.84 96 THR A CA 1
ATOM 707 C C . THR A 1 96 ? 6.793 4.678 -16.507 1.00 55.84 96 THR A C 1
ATOM 709 O O . THR A 1 96 ? 7.449 3.836 -17.119 1.00 55.84 96 THR A O 1
ATOM 712 N N . GLY A 1 97 ? 5.809 4.343 -15.667 1.00 57.84 97 GLY A N 1
ATOM 713 C CA . GLY A 1 97 ? 5.351 2.970 -15.467 1.00 57.84 97 GLY A CA 1
ATOM 714 C C . GLY A 1 97 ? 4.529 2.485 -16.651 1.00 57.84 97 GLY A C 1
ATOM 715 O O . GLY A 1 97 ? 3.323 2.707 -16.695 1.00 57.84 97 GLY A O 1
ATOM 716 N N . ASP A 1 98 ? 5.169 1.803 -17.600 1.00 58.88 98 ASP A N 1
ATOM 717 C CA . ASP A 1 98 ? 4.495 1.284 -18.800 1.00 58.88 98 ASP A CA 1
ATOM 718 C C . ASP A 1 98 ? 3.596 0.059 -18.508 1.00 58.88 98 ASP A C 1
ATOM 720 O O . ASP A 1 98 ? 2.832 -0.380 -19.367 1.00 58.88 98 ASP A O 1
ATOM 724 N N . THR A 1 99 ? 3.647 -0.501 -17.292 1.00 66.69 99 THR A N 1
ATOM 725 C CA . THR A 1 99 ? 2.852 -1.668 -16.873 1.00 66.69 99 THR A CA 1
ATOM 726 C C . THR A 1 99 ? 1.928 -1.334 -15.696 1.00 66.69 99 THR A C 1
ATOM 728 O O . THR A 1 99 ? 2.352 -0.744 -14.702 1.00 66.69 99 THR A O 1
ATOM 731 N N . ARG A 1 100 ? 0.644 -1.712 -15.814 1.00 76.31 100 ARG A N 1
ATOM 732 C CA . ARG A 1 100 ? -0.435 -1.431 -14.840 1.00 76.31 100 ARG A CA 1
ATOM 733 C C . ARG A 1 100 ? -1.185 -2.701 -14.402 1.00 76.31 100 ARG A C 1
ATOM 735 O O . ARG A 1 100 ? -2.409 -2.748 -14.425 1.00 76.31 100 ARG A O 1
ATOM 742 N N . ASN A 1 101 ? -0.469 -3.761 -14.018 1.00 82.81 101 ASN A N 1
ATOM 743 C CA . ASN A 1 101 ? -1.094 -4.970 -13.448 1.00 82.81 1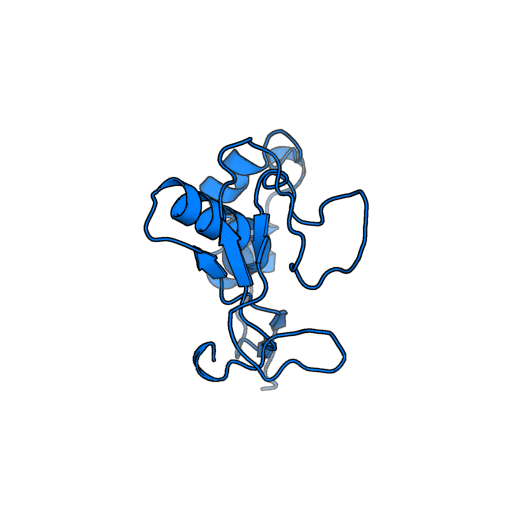01 ASN A CA 1
ATOM 744 C C . ASN A 1 101 ? -1.359 -4.814 -11.940 1.00 82.81 101 ASN A C 1
ATOM 746 O O . ASN A 1 101 ? -0.930 -5.637 -11.136 1.00 82.81 101 ASN A O 1
ATOM 750 N N . ASP A 1 102 ? -2.033 -3.735 -11.550 1.00 82.62 102 ASP A N 1
ATOM 751 C CA . ASP A 1 102 ? -2.275 -3.387 -10.145 1.00 82.62 102 ASP A CA 1
ATOM 752 C C . ASP A 1 102 ? -3.612 -3.918 -9.600 1.00 82.62 102 ASP A C 1
ATOM 754 O O . ASP A 1 102 ? -3.915 -3.734 -8.425 1.00 82.62 102 ASP A O 1
ATOM 758 N N . GLY A 1 103 ? -4.421 -4.567 -10.444 1.00 80.81 103 GLY A N 1
ATOM 759 C CA . GLY A 1 103 ? -5.729 -5.110 -10.075 1.00 80.81 103 GLY A CA 1
ATOM 760 C C . GLY A 1 103 ? -6.878 -4.094 -10.053 1.00 80.81 103 GLY A C 1
ATOM 761 O O . GLY A 1 103 ? -7.991 -4.485 -9.705 1.00 80.81 103 GLY A O 1
ATOM 762 N N . HIS A 1 104 ? -6.653 -2.840 -10.464 1.00 83.44 104 HIS A N 1
ATOM 763 C CA . HIS A 1 104 ? -7.641 -1.751 -10.401 1.00 83.44 104 HIS A CA 1
ATOM 764 C C . HIS A 1 104 ? -8.281 -1.405 -11.761 1.00 83.44 104 HIS A C 1
ATOM 766 O O . HIS A 1 104 ? -9.047 -0.448 -11.874 1.00 83.44 104 HIS A O 1
ATOM 772 N N . GLY A 1 105 ? -8.030 -2.222 -12.789 1.00 79.94 105 GLY A N 1
ATOM 773 C CA . GLY A 1 105 ? -8.606 -2.067 -14.127 1.00 79.94 105 GLY A CA 1
ATOM 774 C C . GLY A 1 105 ? -7.893 -1.021 -14.992 1.00 79.94 105 GLY A C 1
ATOM 775 O O . GLY A 1 105 ? -6.839 -0.504 -14.639 1.00 79.94 105 GLY A O 1
ATOM 776 N N . ASN A 1 106 ? -8.465 -0.723 -16.163 1.00 80.44 106 ASN A N 1
ATOM 777 C CA . ASN A 1 106 ? -7.880 0.223 -17.116 1.00 80.44 106 ASN A CA 1
ATOM 778 C C . ASN A 1 106 ? -8.446 1.631 -16.893 1.00 80.44 106 ASN A C 1
ATOM 780 O O . ASN A 1 106 ? -9.624 1.877 -17.143 1.00 80.44 106 ASN A O 1
ATOM 784 N N . SER A 1 107 ? -7.589 2.551 -16.459 1.00 83.50 107 SER A N 1
ATOM 785 C CA . SER A 1 107 ? -7.893 3.970 -16.249 1.00 83.50 107 SER A CA 1
ATOM 786 C C . SER A 1 107 ? -6.682 4.811 -16.640 1.00 83.50 107 SER A C 1
ATOM 788 O O . SER A 1 107 ? -5.552 4.359 -16.459 1.00 83.50 107 SER A O 1
ATOM 790 N N . ASP A 1 108 ? -6.901 6.038 -17.123 1.00 83.75 108 ASP A N 1
ATOM 791 C CA . ASP A 1 108 ? -5.835 7.025 -17.357 1.00 83.75 108 ASP A CA 1
ATOM 792 C C . ASP A 1 108 ? -5.308 7.638 -16.049 1.00 83.75 108 ASP A C 1
ATOM 794 O O . ASP A 1 108 ? -4.195 8.165 -16.007 1.00 83.75 108 ASP A O 1
ATOM 798 N N . HIS A 1 109 ? -6.076 7.520 -14.964 1.00 86.31 109 HIS A N 1
ATOM 799 C CA . HIS A 1 109 ? -5.740 8.040 -13.643 1.00 86.31 109 HIS A CA 1
ATOM 800 C C . HIS A 1 109 ? -5.266 6.929 -12.707 1.00 86.31 109 HIS A C 1
ATOM 802 O O . HIS A 1 109 ? -5.885 5.867 -12.630 1.00 86.31 109 HIS A O 1
ATOM 808 N N . SER A 1 110 ? -4.183 7.205 -11.977 1.00 89.50 110 SER A N 1
ATOM 809 C CA . SER A 1 110 ? -3.603 6.286 -10.997 1.00 89.50 110 SER A CA 1
ATOM 810 C C . SER A 1 110 ? -4.451 6.224 -9.719 1.00 89.50 110 SER A C 1
ATOM 812 O O . SER A 1 110 ? -4.809 7.282 -9.194 1.00 89.50 110 SER A O 1
ATOM 814 N N . PRO A 1 111 ? -4.708 5.027 -9.162 1.00 92.62 111 PRO A N 1
ATOM 815 C CA . PRO A 1 111 ? -5.259 4.870 -7.819 1.00 92.62 111 PRO A CA 1
ATOM 816 C C . PRO A 1 111 ? -4.182 4.954 -6.718 1.00 92.62 111 PRO A C 1
ATOM 818 O O . PRO A 1 111 ? -4.495 4.755 -5.548 1.00 92.62 111 PRO A O 1
ATOM 821 N N . TRP A 1 112 ? -2.927 5.272 -7.068 1.00 94.81 112 TRP A N 1
ATOM 822 C CA . TRP A 1 112 ? -1.777 5.333 -6.157 1.00 94.81 112 TRP A CA 1
ATOM 823 C C . TRP A 1 112 ? -1.227 6.768 -6.017 1.00 94.81 112 TRP A C 1
ATOM 825 O O . TRP A 1 112 ? -0.204 7.093 -6.634 1.00 94.81 112 TRP A O 1
ATOM 835 N N . PRO A 1 113 ? -1.886 7.660 -5.245 1.00 94.31 113 PRO A N 1
ATOM 836 C CA . PRO A 1 113 ? -1.427 9.035 -5.043 1.00 94.31 113 PRO A CA 1
ATOM 837 C C . PRO A 1 113 ? 0.042 9.121 -4.609 1.00 94.31 113 PRO A C 1
ATOM 839 O O . PRO A 1 113 ? 0.469 8.424 -3.691 1.00 94.31 113 PRO A O 1
ATOM 842 N N . GLY A 1 114 ? 0.827 9.974 -5.272 1.00 94.19 114 GLY A N 1
ATOM 843 C CA . GLY A 1 114 ? 2.246 10.188 -4.947 1.00 94.19 114 GLY A CA 1
ATOM 844 C C . GLY A 1 114 ? 3.188 9.092 -5.463 1.00 94.19 114 GLY A C 1
ATOM 845 O O . GLY A 1 114 ? 4.401 9.174 -5.263 1.00 94.19 114 GLY A O 1
ATOM 846 N N . SER A 1 115 ? 2.644 8.076 -6.140 1.00 94.75 115 SER A N 1
ATOM 847 C CA . SER A 1 115 ? 3.376 6.905 -6.641 1.00 94.75 115 SER A CA 1
ATOM 848 C C . SER A 1 115 ? 3.081 6.620 -8.117 1.00 94.75 115 SER A C 1
ATOM 850 O O . SER A 1 115 ? 3.176 5.486 -8.573 1.00 94.75 115 SER A O 1
ATOM 852 N N . GLU A 1 116 ? 2.730 7.645 -8.894 1.00 92.06 116 GLU A N 1
ATOM 853 C CA . GLU A 1 116 ? 2.298 7.515 -10.294 1.00 92.06 116 GLU A CA 1
ATOM 854 C C . GLU A 1 116 ? 3.409 7.027 -11.242 1.00 92.06 116 GLU A C 1
ATOM 856 O O . GLU A 1 116 ? 3.128 6.601 -12.359 1.00 92.06 116 GLU A O 1
ATOM 861 N N . HIS A 1 117 ? 4.665 7.083 -10.798 1.00 90.44 117 HIS A N 1
ATOM 862 C CA . HIS A 1 117 ? 5.834 6.590 -11.528 1.00 90.44 117 HIS A CA 1
ATOM 863 C C . HIS A 1 117 ? 6.082 5.085 -11.332 1.00 90.44 117 HIS A C 1
ATOM 865 O O . HIS A 1 117 ? 6.874 4.504 -12.072 1.00 90.44 117 HIS A O 1
ATOM 871 N N . VAL A 1 118 ? 5.436 4.447 -10.349 1.00 93.94 118 VAL A N 1
ATOM 872 C CA . VAL A 1 118 ? 5.640 3.027 -10.038 1.00 93.94 118 VAL A CA 1
ATOM 873 C C . VAL A 1 118 ? 4.982 2.147 -11.103 1.00 93.94 118 VAL A C 1
ATOM 875 O O . VAL A 1 118 ? 3.822 2.342 -11.464 1.00 93.94 118 VAL A O 1
ATOM 878 N N . ALA A 1 119 ? 5.723 1.154 -11.596 1.00 93.06 119 ALA A N 1
ATOM 879 C CA . ALA A 1 119 ? 5.218 0.126 -12.504 1.00 93.06 119 ALA A CA 1
ATOM 880 C C . ALA A 1 119 ? 4.707 -1.098 -11.738 1.00 93.06 119 ALA A C 1
ATOM 882 O O . ALA A 1 119 ? 5.306 -1.492 -10.737 1.00 93.06 119 ALA A O 1
ATOM 883 N N . PHE A 1 120 ? 3.649 -1.727 -12.256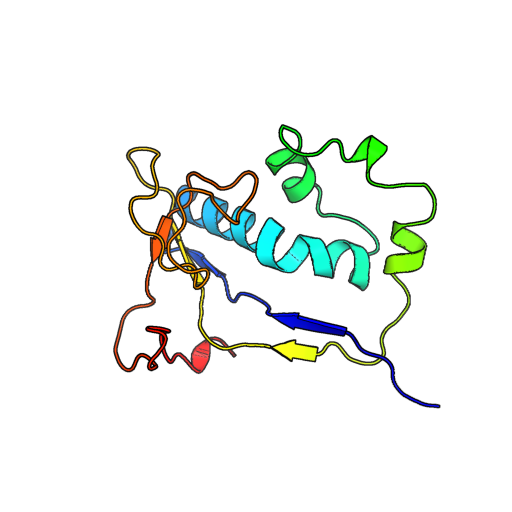 1.00 93.44 120 PHE A N 1
ATOM 884 C CA . PHE A 1 120 ? 3.011 -2.906 -11.670 1.00 93.44 120 PHE A CA 1
ATOM 885 C C . PHE A 1 120 ? 3.049 -4.105 -12.614 1.00 93.44 120 PHE A C 1
ATOM 887 O O . PHE A 1 120 ? 2.538 -4.069 -13.742 1.00 93.44 120 PHE A O 1
ATOM 894 N N . HIS A 1 121 ? 3.575 -5.213 -12.100 1.00 91.44 121 HIS A N 1
ATOM 895 C CA . HIS A 1 121 ? 3.860 -6.424 -12.860 1.00 91.44 121 HIS A CA 1
ATOM 896 C C . HIS A 1 121 ? 2.955 -7.566 -12.430 1.00 91.44 121 HIS A C 1
ATOM 898 O O . HIS A 1 121 ? 2.656 -7.747 -11.249 1.00 91.44 121 HIS A O 1
ATOM 904 N N . LEU A 1 122 ? 2.557 -8.385 -13.399 1.00 88.62 122 LEU A N 1
ATOM 905 C CA . LEU A 1 122 ? 1.918 -9.651 -13.090 1.00 88.62 122 LEU A CA 1
ATOM 906 C C . LEU A 1 122 ? 2.966 -10.573 -12.457 1.00 88.62 122 LEU A C 1
ATOM 908 O O . LEU A 1 122 ? 4.015 -10.810 -13.057 1.00 88.62 122 LEU A O 1
ATOM 912 N N . ALA A 1 123 ? 2.694 -11.103 -11.264 1.00 83.81 123 ALA A N 1
ATOM 913 C CA . ALA A 1 123 ? 3.597 -12.063 -10.639 1.00 83.81 123 ALA A CA 1
ATOM 914 C C . ALA A 1 123 ? 3.777 -13.288 -11.549 1.00 83.81 123 ALA A C 1
ATOM 916 O O . ALA A 1 123 ? 2.787 -13.877 -11.992 1.00 83.81 123 ALA A O 1
ATOM 917 N N . GLU A 1 124 ? 5.031 -13.662 -11.815 1.00 77.19 124 GLU A N 1
ATOM 918 C CA . GLU A 1 124 ? 5.377 -14.687 -12.801 1.00 77.19 124 GLU A CA 1
ATOM 919 C C . GLU A 1 124 ? 4.695 -16.039 -12.544 1.00 77.19 124 GLU A C 1
ATOM 921 O O . GLU A 1 124 ? 4.592 -16.510 -11.409 1.00 77.19 124 GLU A O 1
ATOM 926 N N . GLY A 1 125 ? 4.314 -16.718 -13.629 1.00 67.56 125 GLY A N 1
ATOM 927 C CA . GLY A 1 125 ? 3.816 -18.094 -13.617 1.00 67.56 125 GLY A CA 1
ATOM 928 C C . GLY A 1 125 ? 2.295 -18.230 -13.744 1.00 67.56 125 GLY A C 1
ATOM 929 O O . GLY A 1 125 ? 1.517 -17.360 -13.370 1.00 67.56 125 GLY A O 1
ATOM 930 N N . ARG A 1 126 ? 1.871 -19.368 -14.302 1.00 75.38 126 ARG A N 1
ATOM 931 C CA . ARG A 1 126 ? 0.476 -19.837 -14.299 1.00 75.38 126 ARG A CA 1
ATOM 932 C C . ARG A 1 126 ? 0.230 -20.687 -13.036 1.00 75.38 126 ARG A C 1
ATOM 934 O O . ARG A 1 126 ? 1.188 -21.278 -12.536 1.00 75.38 126 ARG A O 1
ATOM 941 N N . PRO A 1 127 ? -1.023 -20.813 -12.560 1.00 90.56 127 PRO A N 1
ATOM 942 C CA . PRO A 1 127 ? -2.254 -20.299 -13.163 1.00 90.56 127 PRO A CA 1
ATOM 943 C C . PRO A 1 127 ? -2.578 -18.844 -12.784 1.00 90.56 127 PRO A C 1
ATOM 945 O O . PRO A 1 127 ? -2.091 -18.313 -11.790 1.00 90.56 127 PRO A O 1
ATOM 948 N N . VAL A 1 128 ? -3.441 -18.224 -13.595 1.00 92.25 128 VAL A N 1
ATOM 949 C CA . VAL A 1 128 ? -4.126 -16.962 -13.273 1.00 92.25 128 VAL A CA 1
ATOM 950 C C . VAL A 1 128 ? -5.633 -17.207 -13.233 1.00 92.25 128 VAL A C 1
ATOM 952 O O . VAL A 1 128 ? -6.127 -18.115 -13.909 1.00 92.25 128 VAL A O 1
ATOM 955 N N . THR A 1 129 ? -6.362 -16.414 -12.453 1.00 92.19 129 THR A N 1
ATOM 956 C CA . THR A 1 129 ? -7.832 -16.459 -12.394 1.00 92.19 129 THR A CA 1
ATOM 957 C C . THR A 1 129 ? -8.470 -15.841 -13.648 1.00 92.19 129 THR A C 1
ATOM 959 O O . THR A 1 129 ? -7.783 -15.285 -14.507 1.00 92.19 129 THR A O 1
ATOM 962 N N . ALA A 1 130 ? -9.805 -15.870 -13.739 1.00 91.56 130 A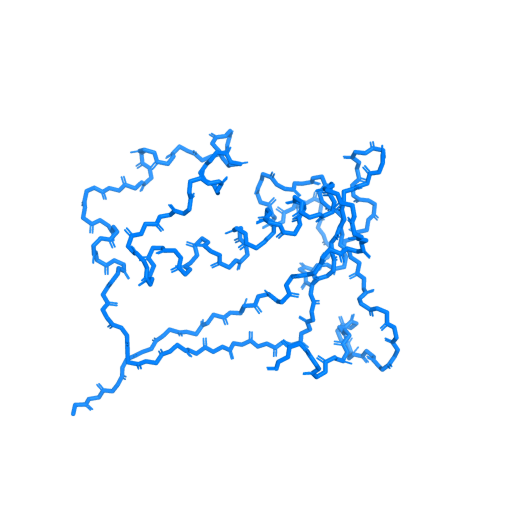LA A N 1
ATOM 963 C CA . ALA A 1 130 ? -10.551 -15.147 -14.777 1.00 91.56 130 ALA A CA 1
ATOM 964 C C . ALA A 1 130 ? -10.336 -13.618 -14.733 1.00 91.56 130 ALA A C 1
ATOM 966 O O . ALA A 1 130 ? -10.522 -12.949 -15.743 1.00 91.56 130 ALA A O 1
ATOM 967 N N . MET A 1 131 ? -9.900 -13.082 -13.588 1.00 88.56 131 MET A N 1
ATOM 968 C CA . MET A 1 131 ? -9.552 -11.667 -13.403 1.00 88.56 131 MET A CA 1
ATOM 969 C C . MET A 1 131 ? -8.109 -11.349 -13.827 1.00 88.56 131 MET A C 1
ATOM 971 O O . MET A 1 131 ? -7.643 -10.233 -13.621 1.00 88.56 131 MET A O 1
ATOM 975 N N . ASN A 1 132 ? -7.386 -12.328 -14.386 1.00 88.31 132 ASN A N 1
ATOM 976 C CA . ASN A 1 132 ? -5.954 -12.248 -14.680 1.00 88.31 132 ASN A CA 1
ATOM 977 C C . ASN A 1 132 ? -5.086 -11.986 -13.431 1.00 88.31 132 ASN A C 1
ATOM 979 O O . ASN A 1 132 ? -4.037 -11.356 -13.513 1.00 88.31 132 ASN A O 1
ATOM 983 N N . TRP A 1 133 ? -5.516 -12.475 -12.264 1.00 90.31 133 TRP A N 1
ATOM 984 C CA . TRP A 1 133 ? -4.738 -12.400 -11.024 1.00 90.31 133 TRP A CA 1
ATOM 985 C C . TRP A 1 133 ? -3.919 -13.668 -10.821 1.00 90.31 133 TRP A C 1
ATOM 987 O O . TRP A 1 133 ? -4.443 -14.771 -11.007 1.00 90.31 133 TRP A O 1
ATOM 997 N N . SER A 1 134 ? -2.654 -13.523 -10.430 1.00 91.00 134 SER A N 1
ATOM 998 C CA . SER A 1 134 ? -1.754 -14.655 -10.201 1.00 91.00 134 SER A CA 1
ATOM 999 C C . SER A 1 134 ? -2.183 -15.465 -8.981 1.00 91.00 134 SER A C 1
ATOM 1001 O O . SER A 1 134 ? -2.416 -14.921 -7.904 1.00 91.00 134 SER A O 1
ATOM 1003 N N . VAL A 1 135 ? -2.247 -16.789 -9.131 1.00 92.00 135 VAL A N 1
ATOM 1004 C CA . VAL A 1 135 ? -2.534 -17.699 -8.015 1.00 92.00 135 VAL A CA 1
ATOM 1005 C C . VAL A 1 135 ? -1.217 -18.052 -7.323 1.00 92.00 135 VAL A C 1
ATOM 1007 O O . VAL A 1 135 ? -0.435 -18.847 -7.847 1.00 92.00 135 VAL A O 1
ATOM 1010 N N . LYS A 1 136 ? -0.962 -17.432 -6.165 1.00 90.38 136 LYS A N 1
ATOM 1011 C CA . LYS A 1 136 ? 0.289 -17.554 -5.396 1.00 90.38 136 LYS A CA 1
ATOM 1012 C C . LYS A 1 136 ? -0.003 -17.759 -3.905 1.00 90.38 136 LYS A C 1
ATOM 1014 O O . LYS A 1 136 ? -0.086 -16.775 -3.170 1.00 90.38 136 LYS A O 1
ATOM 1019 N N . PRO A 1 137 ? -0.217 -19.008 -3.451 1.00 89.06 137 PRO A N 1
ATOM 1020 C CA . PRO A 1 137 ? -0.551 -19.276 -2.053 1.00 89.06 137 PRO A CA 1
ATOM 1021 C C . PRO A 1 137 ? 0.551 -18.840 -1.080 1.00 89.06 137 PRO A C 1
ATOM 1023 O O . PRO A 1 137 ? 0.242 -18.490 0.043 1.00 89.06 137 PRO A O 1
ATOM 1026 N N . GLU A 1 138 ? 1.812 -18.788 -1.510 1.00 89.00 138 GLU A N 1
ATOM 1027 C CA . GLU A 1 138 ? 2.961 -18.370 -0.699 1.00 89.00 138 GLU A CA 1
ATOM 1028 C C . GLU A 1 138 ? 2.976 -16.879 -0.311 1.00 89.00 138 GLU A C 1
ATOM 1030 O O . GLU A 1 138 ? 3.921 -16.414 0.329 1.00 89.00 138 GLU A O 1
ATOM 1035 N N . GLY A 1 139 ? 2.004 -16.090 -0.775 1.00 82.44 139 GLY A N 1
ATOM 1036 C CA . GLY A 1 139 ? 1.809 -14.719 -0.308 1.00 82.44 139 GLY A CA 1
ATOM 1037 C C . GLY A 1 139 ? 0.892 -14.596 0.913 1.00 82.44 139 GLY A C 1
ATOM 1038 O O . GLY A 1 139 ? 0.826 -13.497 1.462 1.00 82.44 139 GLY A O 1
ATOM 1039 N N . LEU A 1 140 ? 0.223 -15.680 1.326 1.00 82.94 140 LEU A N 1
ATOM 1040 C CA . LEU A 1 140 ? -0.606 -15.781 2.533 1.00 82.94 140 LEU A CA 1
ATOM 1041 C C . LEU A 1 140 ? 0.037 -16.741 3.543 1.00 82.94 140 LEU A C 1
ATOM 1043 O O . LEU A 1 140 ? 0.014 -16.402 4.745 1.00 82.94 140 LEU A O 1
#

Organism: NCBI:txid2706086

Secondary structure (DSSP, 8-state):
----EEEEE--EEEESSSSHHHHHHHHHHHIIIIIHHHHHHHHSS--HHHHHHHTTT--HHHHSPTTHHHHHT---SEEEEE--SEEEEE--TTSS---B-SSS-S-SS-SSTT-TT-EEEPPSSS-B-TT--B--GGG-

InterPro domains:
  IPR001360 Glycoside hydrolase family 1 [PF00232] (2-140)
  IPR017853 Glycoside hydrolase superfamily [SSF51445] (3-140)

Radius of gyration: 16.51 Å; chains: 1; bounding box: 37×41×44 Å

Foldseek 3Di:
DDFFEDEAAQALEDEPDPDPQSVVLSVLCNLQRPQCQCVLQQVLDRDPVNCVLQVVPDPVVVVDDPCPSVVNNPDGPDYHYDYDAHKYKGQDPVQAAPADPRLPDDDPDDPRHSNRRMHTDADDDDDADPSRGHDDPVSD

Sequence (140 aa):
AAQTSVTLNLHQVRPLTGSEADADAARRIDAVGNRVFTGPMLKGAYPQDLLADTERIVNWGELIRDGDLAAIAAPIDVLGVNYYTPTIVSTPASGTGDTRNDGHGNSDHSPWPGSEHVAFHLAEGRPVTAMNWSVKPEGL

pLDDT: mean 92.55, std 9.1, range [55.84, 98.75]